Protein AF-A0A0C2Y7G4-F1 (afdb_monomer)

Sequence (71 aa):
MARDYLAIQGSSVASERAFSSAAISDDLRRNKTETKAFGNLQVLKFAYKTNFLNASDEAAAHEPFHVLELD

pLDDT: mean 80.79, std 10.82, range [55.5, 93.31]

Organism: Hebeloma cylindrosporum (NCBI:txid76867)

InterPro domains:
  IPR008906 HAT, C-terminal dimerisation domain [PF05699] (1-35)
  IPR012337 Ribonuclease H-like superfamily [SSF53098] (1-49)

Radius of gyration: 17.9 Å; Cα contacts (8 Å, |Δi|>4): 18; chains: 1; bounding box: 32×20×61 Å

Solvent-accessible surface area (backbone atoms only — not comparable to full-atom values): 4572 Å² total; per-residue (Å²): 112,76,68,70,58,70,71,56,77,91,60,67,62,66,60,51,53,53,50,62,70,41,41,77,62,60,36,83,88,77,51,72,56,54,72,66,58,47,53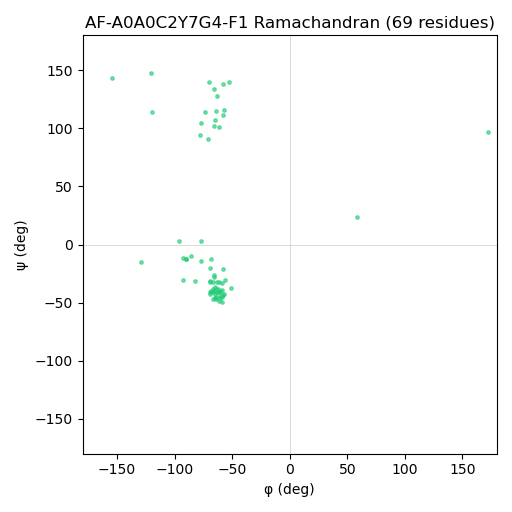,50,49,54,52,52,56,49,32,46,76,71,60,78,37,54,69,69,62,51,58,74,67,54,76,78,82,78,75,77,79,84,126

Foldseek 3Di:
DVVVVVPDDPDCVVVVVLVVVLCVVCDPPPDHDDPVVSVVVSVVVVCCVVVVDPPVVCVVVDDDDPPPPPD

Mean predicted aligned error: 9.83 Å

Structure (mmCIF, N/CA/C/O backbone):
data_AF-A0A0C2Y7G4-F1
#
_entry.id   AF-A0A0C2Y7G4-F1
#
loop_
_atom_site.group_PDB
_atom_site.id
_atom_site.type_symbol
_atom_site.label_atom_id
_atom_site.label_alt_id
_atom_site.label_comp_id
_atom_site.label_asym_id
_atom_site.label_entity_id
_atom_site.label_seq_id
_atom_site.pdbx_PDB_ins_code
_atom_site.Cartn_x
_atom_site.Cartn_y
_atom_site.Cartn_z
_atom_site.occupancy
_atom_site.B_iso_or_equiv
_atom_site.auth_seq_id
_atom_site.auth_comp_id
_atom_site.auth_asym_id
_atom_site.auth_atom_id
_atom_site.pdbx_PDB_model_num
ATOM 1 N N . MET A 1 1 ? 2.591 -11.884 -24.723 1.00 74.50 1 MET A N 1
ATOM 2 C CA . MET A 1 1 ? 3.779 -11.155 -25.207 1.00 74.50 1 MET A CA 1
ATOM 3 C C . MET A 1 1 ? 3.663 -9.658 -24.933 1.00 74.50 1 MET A C 1
ATOM 5 O O . MET A 1 1 ? 4.174 -9.229 -23.916 1.00 74.50 1 MET A O 1
ATOM 9 N N . ALA A 1 2 ? 2.960 -8.841 -25.733 1.00 86.00 2 ALA A N 1
ATOM 10 C CA . ALA A 1 2 ? 2.957 -7.376 -25.527 1.00 86.00 2 ALA A CA 1
ATOM 11 C C . ALA A 1 2 ? 2.451 -6.925 -24.138 1.00 86.00 2 ALA A C 1
ATOM 13 O O . ALA A 1 2 ? 3.020 -6.023 -23.534 1.00 86.00 2 ALA A O 1
ATOM 14 N N . ARG A 1 3 ? 1.418 -7.585 -23.601 1.00 85.44 3 ARG A N 1
ATOM 15 C CA . ARG A 1 3 ? 0.859 -7.267 -22.275 1.00 85.44 3 ARG A CA 1
ATOM 16 C C . ARG A 1 3 ? 1.819 -7.547 -21.116 1.00 85.44 3 ARG A C 1
ATOM 18 O O . ARG A 1 3 ? 1.750 -6.842 -20.118 1.00 85.44 3 ARG A O 1
ATOM 25 N N . ASP A 1 4 ? 2.728 -8.504 -21.279 1.00 88.25 4 ASP A N 1
ATOM 26 C CA . ASP A 1 4 ? 3.687 -8.888 -20.238 1.00 88.25 4 ASP A CA 1
ATOM 27 C C . ASP A 1 4 ? 4.720 -7.773 -20.014 1.00 88.25 4 ASP A C 1
ATOM 29 O O . ASP A 1 4 ? 5.140 -7.522 -18.889 1.00 88.25 4 ASP A O 1
ATOM 33 N N . TYR A 1 5 ? 5.057 -7.031 -21.075 1.00 85.50 5 TYR A N 1
ATOM 34 C CA . TYR A 1 5 ? 5.947 -5.870 -21.003 1.00 85.50 5 TYR A CA 1
ATOM 35 C C . TYR A 1 5 ? 5.233 -4.590 -20.562 1.00 85.50 5 TYR A C 1
ATOM 37 O O . TYR A 1 5 ? 5.843 -3.755 -19.902 1.00 85.50 5 TYR A O 1
ATOM 45 N N . LEU A 1 6 ? 3.944 -4.430 -20.886 1.00 86.31 6 LEU A N 1
ATOM 46 C CA . LEU A 1 6 ? 3.170 -3.239 -20.503 1.00 86.31 6 LEU A CA 1
ATOM 47 C C . LEU A 1 6 ? 2.975 -3.108 -18.986 1.00 86.31 6 LEU A C 1
ATOM 49 O O . LEU A 1 6 ? 2.801 -1.998 -18.492 1.00 86.31 6 LEU A O 1
ATOM 53 N N . ALA A 1 7 ? 3.005 -4.221 -18.251 1.00 83.69 7 ALA A N 1
ATOM 54 C CA . ALA A 1 7 ? 2.916 -4.212 -16.793 1.00 83.69 7 ALA A CA 1
ATOM 55 C C . ALA A 1 7 ? 4.233 -3.802 -16.110 1.00 83.69 7 ALA A C 1
ATOM 57 O O . ALA A 1 7 ? 4.233 -3.497 -14.916 1.00 83.69 7 ALA A O 1
ATOM 58 N N . ILE A 1 8 ? 5.356 -3.790 -16.841 1.00 86.88 8 ILE A N 1
ATOM 59 C CA . ILE A 1 8 ? 6.654 -3.417 -16.283 1.00 86.88 8 ILE A CA 1
ATOM 60 C C . ILE A 1 8 ? 6.676 -1.906 -16.080 1.00 86.88 8 ILE A C 1
ATOM 62 O O . ILE A 1 8 ? 6.654 -1.106 -17.014 1.00 86.88 8 ILE A O 1
ATOM 66 N N . GLN A 1 9 ? 6.737 -1.517 -14.817 1.00 87.75 9 GLN A N 1
ATOM 67 C CA . GLN A 1 9 ? 6.842 -0.134 -14.404 1.00 87.75 9 GLN A CA 1
ATOM 68 C C . GLN A 1 9 ? 8.168 0.474 -14.900 1.00 87.75 9 GLN A C 1
ATOM 70 O O . GLN A 1 9 ? 9.242 0.097 -14.442 1.00 87.75 9 GLN A O 1
ATOM 75 N N . GLY A 1 10 ? 8.101 1.462 -15.797 1.00 90.88 10 GLY A N 1
ATOM 76 C CA . GLY A 1 10 ? 9.286 2.164 -16.316 1.00 90.88 10 GLY A CA 1
ATOM 77 C C . GLY A 1 10 ? 9.903 3.205 -15.367 1.00 90.88 10 GLY A C 1
ATOM 78 O O . GLY A 1 10 ? 10.822 3.914 -15.759 1.00 90.88 10 GLY A O 1
ATOM 79 N N . SER A 1 11 ? 9.377 3.357 -14.146 1.00 90.12 11 SER A N 1
ATOM 80 C CA . SER A 1 11 ? 9.786 4.396 -13.190 1.00 90.12 11 SER A CA 1
ATOM 81 C C . SER A 1 11 ? 9.518 3.985 -11.741 1.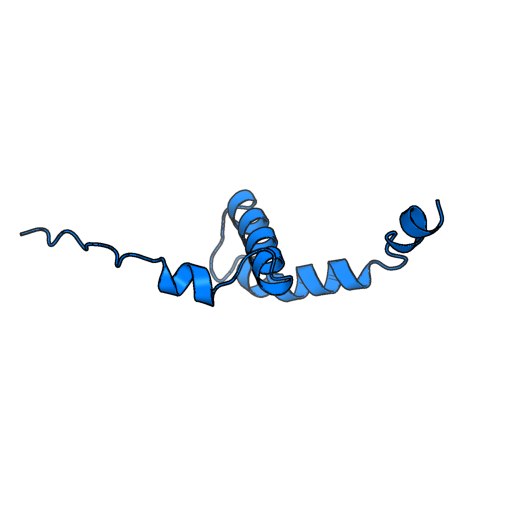00 90.12 11 SER A C 1
ATOM 83 O O . SER A 1 11 ? 8.469 3.423 -11.445 1.00 90.12 11 SER A O 1
ATOM 85 N N . SER A 1 12 ? 10.405 4.349 -10.812 1.00 86.88 12 SER A N 1
ATOM 86 C CA . SER A 1 12 ? 10.245 4.108 -9.367 1.00 86.88 12 SER A CA 1
ATOM 87 C C . SER A 1 12 ? 9.123 4.920 -8.703 1.00 86.88 12 SER A C 1
ATOM 89 O O . SER A 1 12 ? 8.723 4.611 -7.581 1.00 86.88 12 SER A O 1
ATOM 91 N N . VAL A 1 13 ? 8.568 5.931 -9.382 1.00 85.81 13 VAL A N 1
ATOM 92 C CA . VAL A 1 13 ? 7.666 6.937 -8.787 1.00 85.81 13 VAL A CA 1
ATOM 93 C C . VAL A 1 13 ? 6.404 6.336 -8.155 1.00 85.81 13 VAL A C 1
ATOM 95 O O . VAL A 1 13 ? 5.903 6.853 -7.153 1.00 85.81 13 VAL A O 1
ATOM 98 N N . ALA A 1 14 ? 5.864 5.238 -8.693 1.00 82.88 14 ALA A N 1
ATOM 99 C CA . ALA A 1 14 ? 4.698 4.600 -8.073 1.00 82.88 14 ALA A CA 1
ATOM 100 C C . ALA A 1 14 ? 5.041 3.953 -6.725 1.00 82.88 14 ALA A C 1
ATOM 102 O O . ALA A 1 14 ? 4.263 4.080 -5.776 1.00 82.88 14 ALA A O 1
ATOM 103 N N . SER A 1 15 ? 6.210 3.317 -6.628 1.00 80.62 15 SER A N 1
ATOM 104 C CA . SER A 1 15 ? 6.724 2.763 -5.377 1.00 80.62 15 SER A CA 1
ATOM 105 C C . SER A 1 15 ? 7.012 3.881 -4.377 1.00 80.62 15 SER A C 1
ATOM 107 O O . SER A 1 15 ? 6.554 3.817 -3.239 1.00 80.62 15 SER A O 1
ATOM 109 N N . GLU A 1 16 ? 7.669 4.959 -4.809 1.00 86.06 16 GLU A N 1
ATOM 110 C CA . GLU A 1 16 ? 7.964 6.127 -3.964 1.00 86.06 16 GLU A CA 1
ATOM 111 C C . GLU A 1 16 ? 6.697 6.762 -3.386 1.00 86.06 16 GLU A C 1
ATOM 113 O O . GLU A 1 16 ? 6.638 7.062 -2.193 1.00 86.06 16 GLU A O 1
ATOM 118 N N . ARG A 1 17 ? 5.642 6.917 -4.196 1.00 85.50 17 ARG A N 1
ATOM 119 C CA . ARG A 1 17 ? 4.355 7.444 -3.720 1.00 85.50 17 ARG A CA 1
ATOM 120 C C . ARG A 1 17 ? 3.720 6.527 -2.673 1.00 85.50 17 ARG A C 1
ATOM 122 O O . ARG A 1 17 ? 3.162 7.027 -1.694 1.00 85.50 17 ARG A O 1
ATOM 129 N N . ALA A 1 18 ? 3.791 5.208 -2.865 1.00 80.69 18 ALA A N 1
ATOM 130 C CA . ALA A 1 18 ? 3.290 4.247 -1.886 1.00 80.69 18 ALA A CA 1
ATOM 131 C C . ALA A 1 18 ? 4.048 4.376 -0.553 1.00 80.69 18 ALA A C 1
ATOM 133 O O . ALA A 1 18 ? 3.400 4.563 0.479 1.00 80.69 18 ALA A O 1
ATOM 134 N N . PHE A 1 19 ? 5.385 4.402 -0.589 1.00 80.19 19 PHE A N 1
ATOM 135 C CA . PHE A 1 19 ? 6.240 4.552 0.596 1.00 80.19 19 PHE A CA 1
ATOM 136 C C . PHE A 1 19 ? 6.065 5.900 1.301 1.00 80.19 19 PHE A C 1
ATOM 138 O O . PHE A 1 19 ? 5.876 5.940 2.512 1.00 80.19 19 PHE A O 1
ATOM 145 N N . SER A 1 20 ? 6.027 7.005 0.557 1.00 83.69 20 SER A N 1
ATOM 146 C CA . SER A 1 20 ? 5.794 8.337 1.127 1.00 83.69 20 SER A CA 1
ATOM 147 C C . SER A 1 20 ? 4.438 8.416 1.835 1.00 83.69 20 SER A C 1
ATOM 149 O O . SER A 1 20 ? 4.344 8.924 2.950 1.00 83.69 20 SER A O 1
ATOM 151 N N . SER A 1 21 ? 3.389 7.826 1.249 1.00 81.19 21 SER A N 1
ATOM 152 C CA . SER A 1 21 ? 2.069 7.763 1.892 1.00 81.19 21 SER A CA 1
ATOM 153 C C . SER A 1 21 ? 2.020 6.841 3.116 1.00 81.19 21 SER A C 1
ATOM 155 O O . SER A 1 21 ? 1.097 6.944 3.923 1.00 81.19 21 SER A O 1
ATOM 157 N N . ALA A 1 22 ? 2.973 5.916 3.229 1.00 78.88 22 ALA A N 1
ATOM 158 C CA . ALA A 1 22 ? 3.101 4.978 4.336 1.00 78.88 22 ALA A CA 1
ATOM 159 C C . ALA A 1 22 ? 3.972 5.527 5.478 1.00 78.88 22 ALA A C 1
ATOM 161 O O . ALA A 1 22 ? 3.915 4.993 6.585 1.00 78.88 22 ALA A O 1
ATOM 162 N N . ALA A 1 23 ? 4.705 6.622 5.247 1.00 77.00 23 ALA A N 1
ATOM 163 C CA . ALA A 1 23 ? 5.620 7.223 6.217 1.00 77.00 23 ALA A CA 1
ATOM 164 C C . ALA A 1 23 ? 4.943 7.589 7.550 1.00 77.00 23 ALA A C 1
ATOM 166 O O . ALA A 1 23 ? 5.561 7.504 8.603 1.00 77.00 23 ALA A O 1
ATOM 167 N N . ILE A 1 24 ? 3.650 7.940 7.536 1.00 74.62 24 ILE A N 1
ATOM 168 C CA . ILE A 1 24 ? 2.888 8.256 8.759 1.00 74.62 24 ILE A CA 1
ATOM 169 C C . ILE A 1 24 ? 2.795 7.044 9.702 1.00 74.62 24 ILE A C 1
ATOM 171 O O . ILE A 1 24 ? 2.860 7.218 10.916 1.00 74.62 24 ILE A O 1
ATOM 175 N N . SER A 1 25 ? 2.641 5.842 9.142 1.00 70.56 25 SER A N 1
ATOM 176 C CA . SER A 1 25 ? 2.572 4.570 9.877 1.00 70.56 25 SER A CA 1
ATOM 177 C C . SER A 1 25 ? 3.937 3.905 10.090 1.00 70.56 25 SER A C 1
ATOM 179 O O . SER A 1 25 ? 4.028 2.952 10.851 1.00 70.56 25 SER A O 1
ATOM 181 N N . ASP A 1 26 ? 4.973 4.383 9.400 1.00 70.00 26 ASP A N 1
ATOM 182 C CA . ASP A 1 26 ? 6.346 3.862 9.470 1.00 70.00 26 ASP A CA 1
ATOM 183 C C . ASP A 1 26 ? 7.191 4.605 10.523 1.00 70.00 26 ASP A C 1
ATOM 185 O O . ASP A 1 26 ? 8.092 4.035 11.136 1.00 70.00 26 ASP A O 1
ATOM 189 N N . ASP A 1 27 ? 6.903 5.894 10.755 1.00 63.53 27 ASP A N 1
ATOM 190 C CA . ASP A 1 27 ? 7.786 6.762 11.533 1.00 63.53 27 ASP A CA 1
ATOM 191 C C . ASP A 1 27 ? 7.911 6.347 13.014 1.00 63.53 27 ASP A C 1
ATOM 193 O O . ASP A 1 27 ? 6.934 6.135 13.746 1.00 63.53 27 ASP A O 1
ATOM 197 N N . LEU A 1 28 ? 9.165 6.327 13.476 1.00 59.19 28 LEU A N 1
ATOM 198 C CA . LEU A 1 28 ? 9.635 5.837 14.774 1.00 59.19 28 LEU A CA 1
ATOM 199 C C . LEU A 1 28 ? 8.973 6.550 15.968 1.00 59.19 28 LEU A C 1
ATOM 2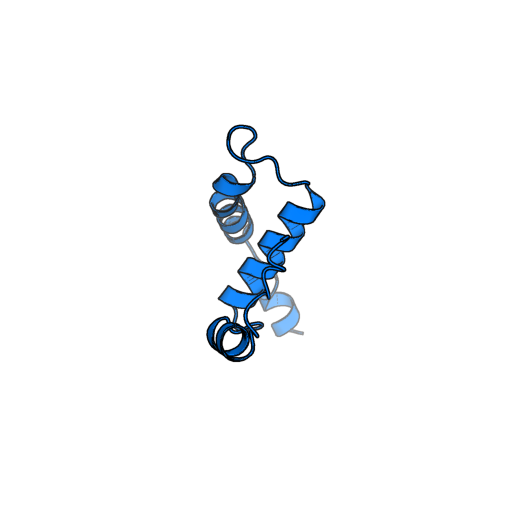01 O O . LEU A 1 28 ? 8.983 6.032 17.084 1.00 59.19 28 LEU A O 1
ATOM 205 N N . ARG A 1 29 ? 8.425 7.754 15.750 1.00 58.31 29 ARG A N 1
ATOM 206 C CA . ARG A 1 29 ? 7.916 8.647 16.802 1.00 58.31 29 ARG A CA 1
ATOM 207 C C . ARG A 1 29 ? 6.428 8.502 17.120 1.00 58.31 29 ARG A C 1
ATOM 209 O O . ARG A 1 29 ? 6.013 9.096 18.112 1.00 58.31 29 ARG A O 1
ATOM 216 N N . ARG A 1 30 ? 5.611 7.792 16.321 1.00 59.31 30 ARG A N 1
ATOM 217 C CA . ARG A 1 30 ? 4.137 7.849 16.496 1.00 59.31 30 ARG A CA 1
ATOM 218 C C . ARG A 1 30 ? 3.365 6.540 16.600 1.00 59.31 30 ARG A C 1
ATOM 220 O O . ARG A 1 30 ? 2.231 6.620 17.047 1.00 59.31 30 ARG A O 1
ATOM 227 N N . ASN A 1 31 ? 3.935 5.390 16.243 1.00 63.19 31 ASN A N 1
ATOM 228 C CA . ASN A 1 31 ? 3.439 4.049 16.595 1.00 63.19 31 ASN A CA 1
ATOM 229 C C . ASN A 1 31 ? 4.277 3.028 15.831 1.00 63.19 31 ASN A C 1
ATOM 231 O O . ASN A 1 31 ? 4.019 2.765 14.660 1.00 63.19 31 ASN A O 1
ATOM 235 N N . LYS A 1 32 ? 5.296 2.461 16.478 1.00 66.38 32 LYS A N 1
ATOM 236 C CA . LYS A 1 32 ? 6.175 1.486 15.835 1.00 66.38 32 LYS A CA 1
ATOM 237 C C . LYS A 1 32 ? 5.412 0.175 15.621 1.00 66.38 32 LYS A C 1
ATOM 239 O O . LYS A 1 32 ? 5.383 -0.679 16.503 1.00 66.38 32 LYS A O 1
ATOM 244 N N . THR A 1 33 ? 4.773 0.020 14.466 1.00 73.56 33 THR A N 1
ATOM 245 C CA . THR A 1 33 ? 4.231 -1.273 14.038 1.00 73.56 33 THR A CA 1
ATOM 246 C C . THR A 1 33 ? 5.384 -2.206 13.689 1.00 73.56 33 THR A C 1
ATOM 248 O O . THR A 1 33 ? 6.369 -1.781 13.086 1.00 73.56 33 THR A O 1
ATOM 251 N N . GLU A 1 34 ? 5.282 -3.481 14.064 1.00 84.06 34 GLU A N 1
ATOM 252 C CA . GLU A 1 34 ? 6.245 -4.499 13.634 1.00 84.06 34 GLU A CA 1
ATOM 253 C C . GLU A 1 34 ? 6.371 -4.478 12.102 1.00 84.06 34 GLU A C 1
ATOM 255 O O . GLU A 1 34 ? 5.363 -4.359 11.406 1.00 84.06 34 GLU A O 1
ATOM 260 N N . THR A 1 35 ? 7.581 -4.622 11.555 1.00 81.69 35 THR A N 1
ATOM 261 C CA . THR A 1 35 ? 7.836 -4.560 10.103 1.00 81.69 35 THR A CA 1
ATOM 262 C C . THR A 1 35 ? 6.908 -5.476 9.300 1.00 81.69 35 THR A C 1
ATOM 264 O O . THR A 1 35 ? 6.428 -5.101 8.229 1.00 81.69 35 THR A O 1
ATOM 267 N N . LYS A 1 36 ? 6.595 -6.662 9.837 1.00 86.19 36 LYS A N 1
ATOM 268 C CA . LYS A 1 36 ? 5.648 -7.599 9.226 1.00 86.19 36 LYS A CA 1
ATOM 269 C C . LYS A 1 36 ? 4.217 -7.054 9.218 1.00 86.19 36 LYS A C 1
ATOM 271 O O . LYS A 1 36 ? 3.552 -7.094 8.185 1.00 86.19 36 LYS A O 1
ATOM 276 N N . ALA A 1 37 ? 3.754 -6.518 10.346 1.00 85.56 37 ALA A N 1
ATOM 277 C CA . ALA A 1 37 ? 2.436 -5.899 10.455 1.00 85.56 37 ALA A CA 1
ATOM 278 C C . ALA A 1 37 ? 2.316 -4.675 9.534 1.00 85.56 37 ALA A C 1
ATOM 280 O O . ALA A 1 37 ? 1.315 -4.525 8.839 1.00 85.56 37 ALA A O 1
ATOM 281 N N . PHE A 1 38 ? 3.364 -3.853 9.456 1.00 85.25 38 PHE A N 1
ATOM 282 C CA . PHE A 1 38 ? 3.433 -2.713 8.548 1.00 85.25 38 PHE A CA 1
ATOM 283 C C . PHE A 1 38 ? 3.276 -3.136 7.081 1.00 85.25 38 PHE A C 1
ATOM 285 O O . PHE A 1 38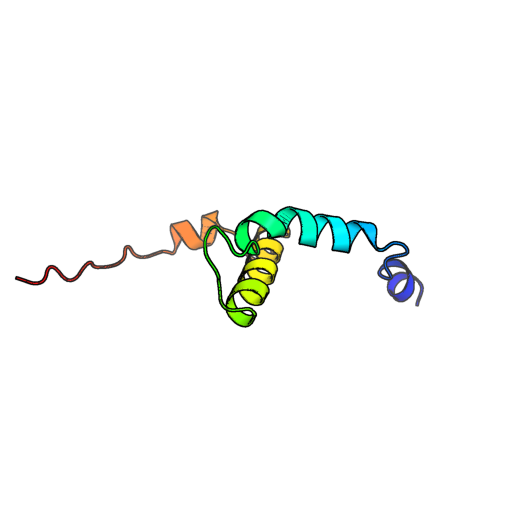 ? 2.441 -2.581 6.368 1.00 85.25 38 PHE A O 1
ATOM 292 N N . GLY A 1 39 ? 4.024 -4.153 6.637 1.00 86.38 39 GLY A N 1
ATOM 293 C CA . GLY A 1 39 ? 3.907 -4.690 5.278 1.00 86.38 39 GLY A CA 1
ATOM 294 C C . GLY A 1 39 ? 2.497 -5.198 4.973 1.00 86.38 39 GLY A C 1
ATOM 295 O O . GLY A 1 39 ? 1.917 -4.839 3.946 1.00 86.38 39 GLY A O 1
ATOM 296 N N . ASN A 1 40 ? 1.907 -5.951 5.904 1.00 90.25 40 ASN A N 1
ATOM 297 C CA . ASN A 1 40 ? 0.537 -6.447 5.773 1.00 90.25 40 ASN A CA 1
ATOM 298 C C . ASN A 1 40 ? -0.486 -5.307 5.668 1.00 90.25 40 ASN A C 1
ATOM 300 O O . ASN A 1 40 ? -1.400 -5.384 4.849 1.00 90.25 40 ASN A O 1
ATOM 304 N N . LEU A 1 41 ? -0.316 -4.226 6.435 1.00 89.06 41 LEU A N 1
ATOM 305 C CA . LEU A 1 41 ? -1.180 -3.047 6.346 1.00 89.06 41 LEU A CA 1
ATOM 306 C C . LEU A 1 41 ? -1.080 -2.356 4.983 1.00 89.06 41 LEU A C 1
ATOM 308 O O . LEU A 1 41 ? -2.102 -1.924 4.449 1.00 89.06 41 LEU A O 1
ATOM 312 N N . GLN A 1 42 ? 0.113 -2.276 4.384 1.00 88.94 42 GLN A N 1
ATOM 313 C CA . GLN A 1 42 ? 0.249 -1.702 3.039 1.00 88.94 42 GLN A CA 1
ATOM 314 C C . GLN A 1 42 ? -0.436 -2.568 1.973 1.00 88.94 42 GLN A C 1
ATOM 316 O O . GLN A 1 42 ? -1.078 -2.026 1.071 1.00 88.94 42 GLN A O 1
ATOM 321 N N . VAL A 1 43 ? -0.361 -3.899 2.099 1.00 91.38 43 VAL A N 1
ATOM 322 C CA . VAL A 1 43 ? -1.089 -4.834 1.222 1.00 91.38 43 VAL A CA 1
ATOM 323 C C . VAL A 1 43 ? -2.600 -4.677 1.393 1.00 91.38 43 VAL A C 1
ATOM 325 O O . VAL A 1 43 ? -3.315 -4.537 0.402 1.00 91.38 43 VAL A O 1
ATOM 328 N N . LEU A 1 44 ? -3.086 -4.622 2.636 1.00 91.88 44 LEU A N 1
ATOM 329 C CA . LEU A 1 44 ? -4.506 -4.445 2.941 1.00 91.88 44 LEU A CA 1
ATOM 330 C C . LEU A 1 44 ? -5.042 -3.117 2.382 1.00 91.88 44 LEU A C 1
ATOM 332 O O . LEU A 1 44 ? -6.062 -3.082 1.695 1.00 91.88 44 LEU A O 1
ATOM 336 N N . LYS A 1 45 ? -4.302 -2.021 2.586 1.00 90.19 45 LYS A N 1
ATOM 337 C CA . LYS A 1 45 ? -4.612 -0.701 2.018 1.00 90.19 45 LYS A CA 1
ATOM 338 C C . LYS A 1 45 ? -4.696 -0.743 0.490 1.00 90.19 45 LYS A C 1
ATOM 340 O O . LYS A 1 45 ? -5.584 -0.121 -0.095 1.00 90.19 45 LYS A O 1
ATOM 345 N N . PHE A 1 46 ? -3.779 -1.452 -0.170 1.00 90.56 46 PHE A N 1
ATOM 346 C CA . PHE A 1 46 ? -3.814 -1.627 -1.622 1.00 90.56 46 PHE A CA 1
ATOM 347 C C . PHE A 1 46 ? -5.046 -2.418 -2.079 1.00 90.56 46 PHE A C 1
ATOM 349 O O . PHE A 1 46 ? -5.686 -2.019 -3.055 1.00 90.56 46 PHE A O 1
ATOM 356 N N . ALA A 1 47 ? -5.401 -3.489 -1.368 1.00 93.31 47 ALA A N 1
ATOM 357 C CA . ALA A 1 47 ? -6.540 -4.339 -1.698 1.00 93.31 47 ALA A CA 1
ATOM 358 C C . ALA A 1 47 ? -7.870 -3.567 -1.671 1.00 93.31 47 ALA A C 1
ATOM 360 O O . ALA A 1 47 ? -8.636 -3.651 -2.631 1.00 93.31 47 ALA A O 1
ATOM 361 N N . TYR A 1 48 ? -8.098 -2.726 -0.656 1.00 92.75 48 TYR A N 1
ATOM 362 C CA . TYR A 1 48 ? -9.269 -1.840 -0.641 1.00 92.75 48 TYR A CA 1
ATOM 363 C C . TYR A 1 48 ? -9.217 -0.774 -1.739 1.00 92.75 48 TYR A C 1
ATOM 365 O O . TYR A 1 48 ? -10.216 -0.509 -2.399 1.00 92.75 48 TYR A O 1
ATOM 373 N N . LYS A 1 49 ? -8.046 -0.172 -2.001 1.00 89.75 49 LYS A N 1
ATOM 374 C CA . LYS A 1 49 ? -7.904 0.860 -3.048 1.00 89.75 49 LYS A CA 1
ATOM 375 C C . LYS A 1 49 ? -8.239 0.337 -4.450 1.00 89.75 49 LYS A C 1
ATOM 377 O O . LYS A 1 49 ? -8.681 1.099 -5.305 1.00 89.75 49 LYS A O 1
ATOM 382 N N . THR A 1 50 ? -7.958 -0.935 -4.702 1.00 92.69 50 THR A N 1
ATOM 383 C CA . THR A 1 50 ? -8.155 -1.581 -6.007 1.00 92.69 50 THR A CA 1
ATOM 384 C C . THR A 1 50 ? -9.476 -2.339 -6.110 1.00 92.69 50 THR A C 1
ATOM 386 O O . THR A 1 50 ? -9.744 -2.921 -7.157 1.00 92.69 50 THR A O 1
ATOM 389 N N . ASN A 1 51 ? -10.319 -2.285 -5.071 1.00 90.06 51 ASN A N 1
ATOM 390 C CA . ASN A 1 51 ? -11.565 -3.046 -4.955 1.00 90.06 51 ASN A CA 1
ATOM 391 C C . ASN A 1 51 ? -11.370 -4.574 -5.031 1.00 90.06 51 ASN A C 1
ATOM 393 O O . ASN A 1 51 ? -12.305 -5.291 -5.375 1.00 90.06 51 ASN A O 1
ATOM 397 N N . PHE A 1 52 ? -10.176 -5.088 -4.703 1.00 91.81 52 PHE A N 1
ATOM 398 C CA . 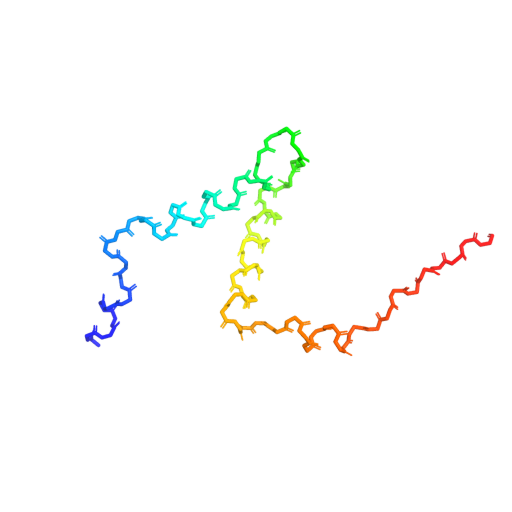PHE A 1 52 ? -10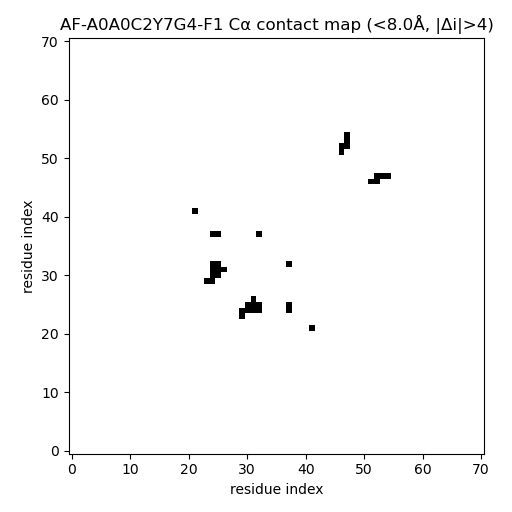.025 -6.518 -4.394 1.00 91.81 52 PHE A CA 1
ATOM 399 C C . PHE A 1 52 ? -10.763 -6.875 -3.102 1.00 91.81 52 PHE A C 1
ATOM 401 O O . PHE A 1 52 ? -11.266 -7.986 -2.972 1.00 91.81 52 PHE A O 1
ATOM 408 N N . LEU A 1 53 ? -10.823 -5.920 -2.172 1.00 91.94 53 LEU A N 1
ATOM 409 C CA . LEU A 1 53 ? -11.677 -5.945 -0.992 1.00 91.94 53 LEU A CA 1
ATOM 410 C C . LEU A 1 53 ? -12.608 -4.734 -1.030 1.00 91.94 53 LEU A C 1
ATOM 412 O O . LEU A 1 53 ? -12.217 -3.666 -1.511 1.00 91.94 53 LEU A O 1
ATOM 416 N N . ASN A 1 54 ? -13.820 -4.889 -0.504 1.00 92.12 54 ASN A N 1
ATOM 417 C CA . ASN A 1 54 ? -14.814 -3.826 -0.443 1.00 92.12 54 ASN A CA 1
ATOM 418 C C . ASN A 1 54 ? -15.185 -3.552 1.015 1.00 92.12 54 ASN A C 1
ATOM 420 O O . ASN A 1 54 ? -15.796 -4.378 1.687 1.00 92.12 54 ASN A O 1
ATOM 424 N N . ALA A 1 55 ? -14.830 -2.357 1.484 1.00 88.44 55 ALA A N 1
ATOM 425 C CA . ALA A 1 55 ? -15.079 -1.944 2.857 1.00 88.44 55 ALA A CA 1
ATOM 426 C C . ALA A 1 55 ? -16.576 -1.871 3.195 1.00 88.44 55 ALA A C 1
ATOM 428 O O . ALA A 1 55 ? -16.948 -2.125 4.335 1.00 88.44 55 ALA A O 1
ATOM 429 N N . SER A 1 56 ? -17.439 -1.533 2.231 1.00 88.44 56 SER A N 1
ATOM 430 C CA . SER A 1 56 ? -18.888 -1.491 2.450 1.00 88.44 56 SER A CA 1
ATOM 431 C C . SER A 1 56 ? -19.466 -2.887 2.653 1.00 88.44 56 SER A C 1
ATOM 433 O O . SER A 1 56 ? -20.288 -3.074 3.547 1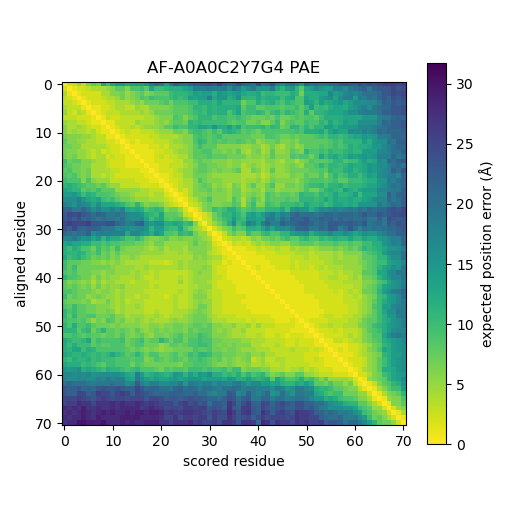.00 88.44 56 SER A O 1
ATOM 435 N N . ASP A 1 57 ? -19.000 -3.860 1.871 1.00 89.88 57 ASP A N 1
ATOM 436 C CA . ASP A 1 57 ? -19.452 -5.249 1.975 1.00 89.88 57 ASP A CA 1
ATOM 437 C C . ASP A 1 57 ? -18.965 -5.877 3.287 1.00 89.88 57 ASP A C 1
ATOM 439 O O . ASP A 1 57 ? -19.733 -6.523 3.996 1.00 89.88 57 ASP A O 1
ATOM 443 N N . GLU A 1 58 ? -17.709 -5.625 3.664 1.00 87.56 58 GLU A N 1
ATOM 444 C CA . GLU A 1 58 ? -17.157 -6.100 4.935 1.00 87.56 58 GLU A CA 1
ATOM 445 C C . GLU A 1 58 ? -17.819 -5.440 6.146 1.00 87.56 58 GLU A C 1
ATOM 447 O O . GLU A 1 58 ? -18.116 -6.124 7.121 1.00 87.56 58 GLU A O 1
ATOM 452 N N . ALA A 1 59 ? -18.107 -4.137 6.086 1.00 86.69 59 ALA A N 1
ATOM 453 C CA . ALA A 1 59 ? -18.822 -3.446 7.156 1.00 86.69 59 ALA A CA 1
ATOM 454 C C . ALA A 1 59 ? -20.259 -3.964 7.313 1.00 86.69 59 ALA A C 1
ATOM 456 O O . ALA A 1 59 ? -20.742 -4.078 8.436 1.00 86.69 59 ALA A O 1
ATOM 457 N N . ALA A 1 60 ? -20.932 -4.300 6.208 1.00 86.81 60 ALA A N 1
ATOM 458 C CA . ALA A 1 60 ? -22.271 -4.886 6.237 1.00 86.81 60 ALA A CA 1
ATOM 459 C C . ALA A 1 60 ? -22.278 -6.323 6.788 1.00 86.81 60 ALA A C 1
ATOM 461 O O . ALA A 1 60 ? -23.254 -6.731 7.411 1.00 86.81 60 ALA A O 1
ATOM 462 N N . ALA A 1 61 ? -21.198 -7.079 6.571 1.00 85.94 61 ALA A N 1
ATOM 463 C CA . ALA A 1 61 ? -21.031 -8.442 7.073 1.00 85.94 61 ALA A CA 1
ATOM 464 C C . ALA A 1 61 ? -20.461 -8.514 8.503 1.00 85.94 61 ALA A C 1
ATOM 466 O O . ALA A 1 61 ? -20.409 -9.597 9.087 1.00 85.94 61 ALA A O 1
ATOM 467 N N . HIS A 1 62 ? -19.995 -7.394 9.062 1.00 82.06 62 HIS A N 1
ATOM 468 C CA . HIS A 1 62 ? -19.344 -7.367 10.365 1.00 82.06 62 HIS A CA 1
ATOM 469 C C . HIS A 1 62 ? -20.369 -7.459 11.507 1.00 82.06 62 HIS A C 1
ATOM 471 O O . HIS A 1 62 ? -21.010 -6.473 11.874 1.00 82.06 62 HIS A O 1
ATOM 477 N N . GLU A 1 63 ? -20.454 -8.631 12.134 1.00 74.62 63 GLU A N 1
ATOM 478 C CA . GLU A 1 63 ? -21.123 -8.809 13.426 1.00 74.62 63 GLU A CA 1
ATOM 479 C C . GLU A 1 63 ? -20.397 -7.982 14.506 1.00 74.62 63 GLU A C 1
ATOM 481 O O . GLU A 1 63 ? -19.171 -8.078 14.630 1.00 74.62 63 GLU A O 1
ATOM 486 N N . PRO A 1 64 ? -21.097 -7.136 15.283 1.00 72.94 64 PRO A N 1
ATOM 487 C CA . PRO A 1 64 ? -20.464 -6.304 16.298 1.00 72.94 64 PRO A CA 1
ATOM 488 C C . PRO A 1 64 ? -19.710 -7.166 17.317 1.00 72.94 64 PRO A C 1
ATOM 490 O O . PRO A 1 64 ? -20.198 -8.199 17.776 1.00 72.94 64 PRO A O 1
ATOM 493 N N . PHE A 1 65 ? -18.510 -6.717 17.691 1.00 64.00 65 PHE A N 1
ATOM 494 C CA . PHE A 1 65 ? -17.721 -7.351 18.742 1.00 64.00 65 PHE A CA 1
ATOM 495 C C . PHE A 1 65 ? -18.553 -7.380 20.034 1.00 64.00 65 PHE A C 1
ATOM 497 O O . PHE A 1 65 ? -18.873 -6.324 20.582 1.00 64.00 65 PHE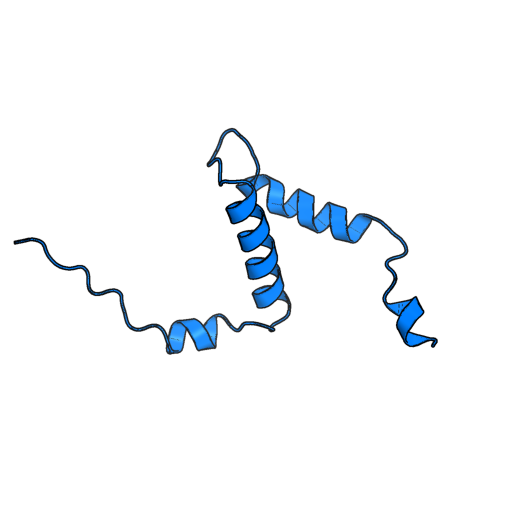 A O 1
ATOM 504 N N . HIS A 1 66 ? -18.893 -8.575 20.527 1.00 62.38 66 HIS A N 1
ATOM 505 C CA . HIS A 1 66 ? -19.410 -8.733 21.883 1.00 62.38 66 HIS A CA 1
ATOM 506 C C . HIS A 1 66 ? -18.278 -8.357 22.839 1.00 62.38 66 HIS A C 1
ATOM 508 O O . HIS A 1 66 ? -17.334 -9.123 23.046 1.00 62.38 66 HIS A O 1
ATOM 514 N N . VAL A 1 67 ? -18.349 -7.149 23.392 1.00 61.88 67 VAL A N 1
ATOM 515 C CA . VAL A 1 67 ? -17.572 -6.808 24.578 1.00 61.88 67 VAL A CA 1
ATOM 516 C C . VAL A 1 67 ? -18.134 -7.704 25.673 1.00 61.88 67 VAL A C 1
ATOM 518 O O . VAL A 1 67 ? -19.278 -7.533 26.082 1.00 61.88 67 VAL A O 1
ATOM 521 N N . LEU A 1 68 ? -17.376 -8.724 26.070 1.00 62.44 68 LEU A N 1
ATOM 522 C CA . LEU A 1 68 ? -17.676 -9.462 27.288 1.00 62.44 68 LEU A CA 1
ATOM 523 C C . LEU A 1 68 ? -17.569 -8.442 28.424 1.00 62.44 68 LEU A C 1
ATOM 525 O O . LEU A 1 68 ? -16.461 -8.047 28.792 1.00 62.44 68 LEU A O 1
ATOM 529 N N . GLU A 1 69 ? -18.713 -7.954 28.903 1.00 56.66 69 GLU A N 1
ATOM 530 C CA . GLU A 1 69 ? -18.782 -7.243 30.172 1.00 56.66 69 GLU A CA 1
ATOM 531 C C . GLU A 1 69 ? -18.242 -8.207 31.235 1.00 56.66 69 GLU A C 1
ATOM 533 O O . GLU A 1 69 ? -18.779 -9.290 31.464 1.00 56.66 69 GLU A O 1
ATOM 538 N N . LEU A 1 70 ? -17.075 -7.863 31.777 1.00 60.53 70 LEU A N 1
ATOM 539 C CA . LEU A 1 70 ? -16.519 -8.501 32.959 1.00 60.53 70 LEU A CA 1
ATOM 540 C C . LEU A 1 70 ? -17.274 -7.914 34.154 1.00 60.53 70 LEU A C 1
ATOM 542 O O . LEU A 1 70 ? -16.920 -6.825 34.610 1.00 60.53 70 LEU A O 1
ATOM 546 N N . ASP A 1 71 ? -18.325 -8.614 34.584 1.00 55.50 71 ASP A N 1
ATOM 547 C CA . ASP A 1 71 ? -18.952 -8.445 35.904 1.00 55.50 71 ASP A CA 1
ATOM 548 C C . ASP A 1 71 ? -17.975 -8.803 37.041 1.00 55.50 71 ASP A C 1
ATOM 550 O O . ASP A 1 71 ? -17.232 -9.811 36.907 1.00 55.50 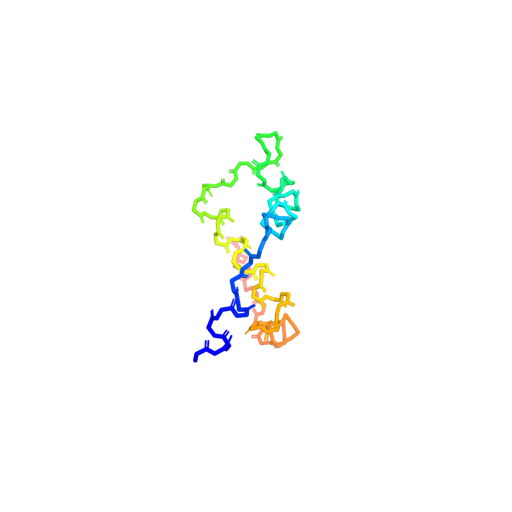71 ASP A O 1
#

Secondary structure (DSSP, 8-state):
-HHHHHTS-S-THHHHHHHHHHHHHH-TTT----HHHHHHHHHHHHHHHTTSS-HHHHHHH----------